Protein AF-V4PKV8-F1 (afdb_monomer)

pLDDT: mean 96.32, std 3.86, range [72.31, 98.81]

Foldseek 3Di:
DFLLVLLVVLVVLLVVVLVVLVVQLVVLQVVQCVVVVHDPVRDDPVSSVPGDQLNVQSVVLSVLSVPPVVLLNVLSVLCSVVVVGDPLLSVLSVLLSVLSVVLNCCSNPPNDPVVNVVSSVVSVVSSVVSVVVSVVVVD

Sequence (139 aa):
MTPATALLSSILAMGGLHFFMVVWLYVSRLTAMKKAGITYDNATWAAMRKLPNWALNPAANYNNLTEAPPLFYAVTLTIVLLGQADRLFVGLAWTYVLLRIAHSLWQALINIIAVRVVLFGASWLVLGVMIARSAWLLI

Structure (mmCIF, N/CA/C/O backbone):
data_AF-V4PKV8-F1
#
_entry.id   AF-V4PKV8-F1
#
loop_
_atom_site.group_PDB
_atom_site.id
_atom_site.type_symbol
_atom_site.label_atom_id
_atom_site.label_alt_id
_atom_site.label_comp_id
_atom_site.label_asym_id
_atom_site.label_entity_id
_atom_site.label_seq_id
_atom_site.pdbx_PDB_ins_code
_atom_site.Cartn_x
_atom_site.Cartn_y
_atom_site.Cartn_z
_atom_site.occupancy
_atom_site.B_iso_or_equiv
_atom_site.auth_seq_id
_atom_site.auth_comp_id
_atom_site.auth_asym_id
_atom_site.auth_atom_id
_atom_site.pdbx_PDB_model_num
ATOM 1 N N . MET A 1 1 ? 1.239 -4.856 23.178 1.00 78.75 1 MET A N 1
ATOM 2 C CA . MET A 1 1 ? 0.891 -3.575 22.521 1.00 78.75 1 MET A CA 1
ATOM 3 C C . MET A 1 1 ? -0.560 -3.241 22.807 1.00 78.75 1 MET A C 1
ATOM 5 O O . MET A 1 1 ? -1.382 -4.149 22.835 1.00 78.75 1 MET A O 1
ATOM 9 N N . THR A 1 2 ? -0.870 -1.966 23.034 1.00 95.69 2 THR A N 1
ATOM 10 C CA . THR A 1 2 ? -2.260 -1.484 23.110 1.00 95.69 2 THR A CA 1
ATOM 11 C C . THR A 1 2 ? -2.909 -1.508 21.720 1.00 95.69 2 THR A C 1
ATOM 13 O O . THR A 1 2 ? -2.187 -1.450 20.720 1.00 95.69 2 THR A O 1
ATOM 16 N N . PRO A 1 3 ? -4.249 -1.537 21.608 1.00 96.94 3 PRO A N 1
ATOM 17 C CA . PRO A 1 3 ? -4.911 -1.441 20.307 1.00 96.94 3 PRO A CA 1
ATOM 18 C C . PRO A 1 3 ? -4.496 -0.198 19.505 1.00 96.94 3 PRO A C 1
ATOM 20 O O . PRO A 1 3 ? -4.217 -0.298 18.315 1.00 96.94 3 PRO A O 1
ATOM 23 N N . ALA A 1 4 ? -4.354 0.954 20.170 1.00 97.12 4 ALA A N 1
ATOM 24 C CA . ALA A 1 4 ? -3.904 2.191 19.534 1.00 97.12 4 ALA A CA 1
ATOM 25 C C . ALA A 1 4 ? -2.493 2.062 18.938 1.00 97.12 4 ALA A C 1
ATOM 27 O O . ALA A 1 4 ? -2.280 2.384 17.772 1.00 97.12 4 ALA A O 1
ATOM 28 N N . THR A 1 5 ? -1.533 1.521 19.698 1.00 97.56 5 THR A N 1
ATOM 29 C CA . THR A 1 5 ? 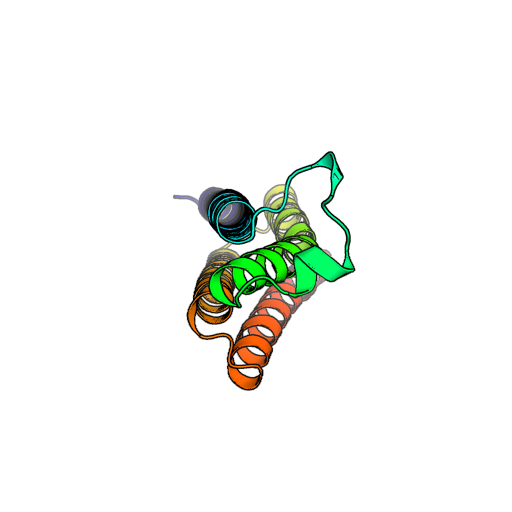-0.171 1.298 19.176 1.00 97.56 5 THR A CA 1
ATOM 30 C C . THR A 1 5 ? -0.161 0.297 18.020 1.00 97.56 5 THR A C 1
ATOM 32 O O . THR A 1 5 ? 0.574 0.499 17.060 1.00 97.56 5 THR A O 1
ATOM 35 N N . ALA A 1 6 ? -1.020 -0.728 18.042 1.00 97.88 6 ALA A N 1
ATOM 36 C CA . ALA A 1 6 ? -1.150 -1.683 16.939 1.00 97.88 6 ALA A CA 1
ATOM 37 C C . ALA A 1 6 ? -1.732 -1.067 15.657 1.00 97.88 6 ALA A C 1
ATOM 39 O O . ALA A 1 6 ? -1.291 -1.424 14.563 1.00 97.88 6 ALA A O 1
ATOM 40 N N . LEU A 1 7 ? -2.663 -0.117 15.778 1.00 98.06 7 LEU A N 1
ATOM 41 C CA . LEU A 1 7 ? -3.151 0.675 14.647 1.00 98.06 7 LEU A CA 1
ATOM 42 C C . LEU A 1 7 ? -2.052 1.575 14.076 1.00 98.06 7 LEU A C 1
ATOM 44 O O . LEU A 1 7 ? -1.824 1.566 12.867 1.00 98.06 7 LEU A O 1
ATOM 48 N N . LEU A 1 8 ? -1.306 2.283 14.925 1.00 98.06 8 LEU A N 1
ATOM 49 C CA . LEU A 1 8 ? -0.174 3.100 14.475 1.00 98.06 8 LEU A CA 1
ATOM 50 C C . LEU A 1 8 ? 0.908 2.251 13.784 1.00 98.06 8 LEU A C 1
ATOM 52 O O . LEU A 1 8 ? 1.461 2.661 12.767 1.00 98.06 8 LEU A O 1
ATOM 56 N N . SER A 1 9 ? 1.165 1.028 14.255 1.00 98.38 9 SER A N 1
ATOM 57 C CA . SER A 1 9 ? 2.071 0.103 13.563 1.00 98.38 9 SER A CA 1
ATOM 58 C C . SER A 1 9 ? 1.573 -0.298 12.173 1.00 98.38 9 SER A C 1
ATOM 60 O O . SER A 1 9 ? 2.389 -0.449 11.266 1.00 98.38 9 SER A O 1
ATOM 62 N N . SER A 1 10 ? 0.258 -0.420 11.964 1.00 98.25 10 SER A N 1
ATOM 63 C CA . SER A 1 10 ? -0.296 -0.705 10.632 1.00 98.25 10 SER A CA 1
ATOM 64 C C . SER A 1 10 ? -0.091 0.459 9.647 1.00 98.25 10 SER A C 1
ATOM 66 O O . SER A 1 10 ? 0.187 0.228 8.469 1.00 98.25 10 SER A O 1
ATOM 68 N N . ILE A 1 11 ? -0.123 1.709 10.133 1.00 97.81 11 ILE A N 1
ATOM 69 C CA . ILE A 1 11 ? 0.246 2.901 9.350 1.00 97.81 11 ILE A CA 1
ATOM 70 C C . ILE A 1 11 ? 1.707 2.806 8.914 1.00 97.81 11 ILE A C 1
ATOM 72 O O . ILE A 1 11 ? 2.004 2.967 7.732 1.00 97.81 11 ILE A O 1
ATOM 76 N N . LEU A 1 12 ? 2.618 2.500 9.842 1.00 98.12 12 LEU A N 1
ATOM 77 C CA . LEU A 1 12 ? 4.041 2.360 9.523 1.00 98.12 12 LEU A CA 1
ATOM 78 C C . LEU A 1 12 ? 4.291 1.229 8.520 1.00 98.12 12 LEU A C 1
ATOM 80 O O . LEU A 1 12 ? 5.076 1.405 7.592 1.00 98.12 12 LEU A O 1
ATOM 84 N N . ALA A 1 13 ? 3.589 0.101 8.651 1.00 98.19 13 ALA A N 1
ATOM 85 C CA . ALA A 1 13 ? 3.682 -1.007 7.704 1.00 98.19 13 ALA A CA 1
ATOM 86 C C . ALA A 1 13 ? 3.228 -0.597 6.291 1.00 98.19 13 ALA A C 1
ATOM 88 O O . ALA A 1 13 ? 3.926 -0.864 5.311 1.00 98.19 13 ALA A O 1
ATOM 89 N N . MET A 1 14 ? 2.101 0.113 6.174 1.00 97.50 14 MET A N 1
ATOM 90 C CA . MET A 1 14 ? 1.639 0.655 4.893 1.00 97.50 14 MET A CA 1
ATOM 91 C C . MET A 1 14 ? 2.601 1.701 4.319 1.00 97.50 14 MET A C 1
ATOM 93 O O . MET A 1 14 ? 2.852 1.693 3.110 1.00 97.50 14 MET A O 1
ATOM 97 N N . GLY A 1 15 ? 3.177 2.561 5.162 1.00 97.12 15 GLY A N 1
ATOM 98 C CA . GLY A 1 15 ? 4.205 3.523 4.758 1.00 97.12 15 GLY A CA 1
ATOM 99 C C . GLY A 1 15 ? 5.457 2.823 4.230 1.00 97.12 15 GLY A C 1
ATOM 100 O O . GLY A 1 15 ? 5.977 3.186 3.175 1.00 97.12 15 GLY A O 1
ATOM 101 N N . GLY A 1 16 ? 5.875 1.747 4.899 1.00 98.06 16 GLY A N 1
ATOM 102 C CA . GLY A 1 16 ? 6.952 0.870 4.452 1.00 98.06 16 GLY A CA 1
ATOM 103 C C . GLY A 1 16 ? 6.670 0.247 3.086 1.00 98.06 16 GLY A C 1
ATOM 104 O O . GLY A 1 16 ? 7.543 0.266 2.221 1.00 98.06 16 GLY A O 1
ATOM 105 N N . LEU A 1 17 ? 5.442 -0.223 2.839 1.00 97.75 17 LEU A N 1
ATOM 106 C CA . LEU A 1 17 ? 5.045 -0.728 1.521 1.00 97.75 17 LEU A CA 1
ATOM 107 C C . LEU A 1 17 ? 5.127 0.360 0.436 1.00 97.75 17 LEU A C 1
ATOM 109 O O . LEU A 1 17 ? 5.619 0.083 -0.656 1.00 97.75 17 LEU A O 1
ATOM 113 N N . HIS A 1 18 ? 4.694 1.596 0.716 1.00 96.56 18 HIS A N 1
ATOM 114 C CA . HIS A 1 18 ? 4.830 2.705 -0.243 1.00 96.56 18 HIS A CA 1
ATOM 115 C C . HIS A 1 18 ? 6.288 2.988 -0.573 1.00 96.56 18 HIS A C 1
ATOM 117 O O . HIS A 1 18 ? 6.639 3.121 -1.747 1.00 96.56 18 HIS A O 1
ATOM 123 N N . PHE A 1 19 ? 7.126 3.072 0.460 1.00 97.44 19 PHE A N 1
ATOM 124 C CA . PHE A 1 19 ? 8.548 3.320 0.296 1.00 97.44 19 PHE A CA 1
ATOM 125 C C . PHE A 1 19 ? 9.218 2.197 -0.505 1.00 97.44 19 PHE A C 1
ATOM 127 O O . PHE A 1 19 ? 9.945 2.440 -1.466 1.00 97.44 19 PHE A O 1
ATOM 134 N N . PHE A 1 20 ? 8.908 0.946 -0.177 1.00 98.25 20 PHE A N 1
ATOM 135 C CA . PHE A 1 20 ? 9.406 -0.203 -0.918 1.00 98.25 20 PHE A CA 1
ATOM 136 C C . PHE A 1 20 ? 8.993 -0.157 -2.398 1.00 98.25 20 PHE A C 1
ATOM 138 O O . PHE A 1 20 ? 9.833 -0.318 -3.285 1.00 98.25 20 PHE A O 1
ATOM 145 N N . MET A 1 21 ? 7.719 0.127 -2.686 1.00 97.94 21 MET A N 1
ATOM 146 C CA . MET A 1 21 ? 7.225 0.172 -4.063 1.00 97.94 21 MET A CA 1
ATOM 147 C C . MET A 1 21 ? 7.799 1.338 -4.872 1.00 97.94 21 MET A C 1
ATOM 149 O O . MET A 1 21 ? 8.051 1.155 -6.063 1.00 97.94 21 MET A O 1
ATOM 153 N N . VAL A 1 22 ? 8.059 2.505 -4.265 1.00 97.56 22 VAL A N 1
ATOM 154 C CA . VAL A 1 22 ? 8.710 3.616 -4.983 1.00 97.56 22 VAL A CA 1
ATOM 155 C C . VAL A 1 22 ? 10.165 3.291 -5.321 1.00 97.56 22 VAL A C 1
ATOM 157 O O . VAL A 1 22 ? 10.622 3.583 -6.426 1.00 97.56 22 VAL A O 1
ATOM 160 N N . VAL A 1 23 ? 10.882 2.613 -4.420 1.00 98.50 23 VAL A N 1
ATOM 161 C CA . VAL A 1 23 ? 12.245 2.140 -4.693 1.00 98.50 23 VAL A CA 1
ATOM 162 C C . VAL A 1 23 ? 12.232 1.124 -5.835 1.00 98.50 23 VAL A C 1
ATOM 164 O O . VAL A 1 23 ? 12.981 1.281 -6.800 1.00 98.50 23 VAL A O 1
ATOM 167 N N . TRP A 1 24 ? 11.343 0.126 -5.789 1.00 98.44 24 TRP A N 1
ATOM 168 C CA . TRP A 1 24 ? 11.218 -0.867 -6.861 1.00 98.44 24 TRP A CA 1
ATOM 169 C C . TRP A 1 24 ? 10.865 -0.210 -8.204 1.00 98.44 24 TRP A C 1
ATOM 171 O O . TRP A 1 24 ? 11.493 -0.499 -9.227 1.00 98.44 24 TRP A O 1
ATOM 181 N N . LEU A 1 25 ? 9.921 0.732 -8.210 1.00 97.62 25 LEU A N 1
ATOM 182 C CA . LEU A 1 25 ? 9.594 1.558 -9.371 1.00 97.62 25 LEU A CA 1
ATOM 183 C C . LEU A 1 25 ? 10.844 2.201 -9.982 1.00 97.62 25 LEU A C 1
ATOM 185 O O . LEU A 1 25 ? 11.105 2.008 -11.170 1.00 97.62 25 LEU A O 1
ATOM 189 N N . TYR A 1 26 ? 11.621 2.951 -9.200 1.00 97.44 26 TYR A N 1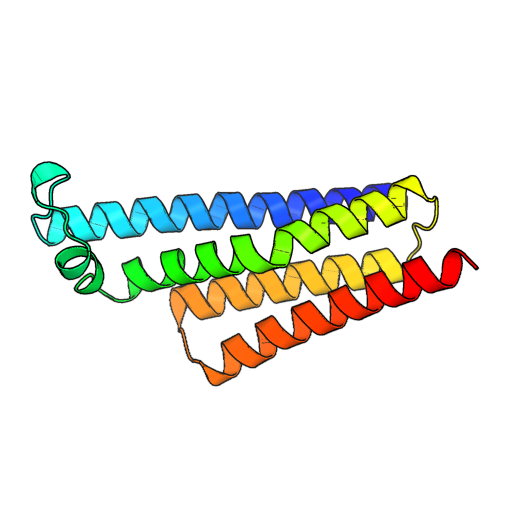
ATOM 190 C CA . TYR A 1 26 ? 12.763 3.683 -9.745 1.00 97.44 26 TYR A CA 1
ATOM 191 C C . TYR A 1 26 ? 13.884 2.753 -10.202 1.00 97.44 26 TYR A C 1
ATOM 193 O O . TYR A 1 26 ? 14.395 2.926 -11.308 1.00 97.44 26 TYR A O 1
ATOM 201 N N . VAL A 1 27 ? 14.217 1.724 -9.419 1.00 98.38 27 VAL A N 1
ATOM 202 C CA . VAL A 1 27 ? 15.243 0.738 -9.796 1.00 98.38 27 VAL A CA 1
ATOM 203 C C . VAL A 1 27 ? 14.878 0.055 -11.112 1.00 98.38 27 VAL A C 1
ATOM 205 O O . VAL A 1 27 ? 15.704 -0.029 -12.026 1.00 98.38 27 VAL A O 1
ATOM 208 N N . SER A 1 28 ? 13.634 -0.412 -11.239 1.00 98.00 28 SER A N 1
ATOM 209 C CA . SER A 1 28 ? 13.197 -1.138 -12.431 1.00 98.00 28 SER A CA 1
ATOM 210 C C . SER A 1 28 ? 13.128 -0.232 -13.663 1.00 98.00 28 SER A C 1
ATOM 212 O O . SER A 1 28 ? 13.665 -0.572 -14.720 1.00 98.00 28 SER A O 1
ATOM 214 N N . ARG A 1 29 ? 12.554 0.966 -13.514 1.00 96.69 29 ARG A N 1
ATOM 215 C CA . ARG A 1 29 ? 12.429 1.955 -14.587 1.00 96.69 29 ARG A CA 1
ATOM 216 C C . ARG A 1 29 ? 13.781 2.428 -15.103 1.00 96.69 29 ARG A C 1
ATOM 218 O O . ARG A 1 29 ? 14.004 2.374 -16.308 1.00 96.69 29 ARG A O 1
ATOM 225 N N . LEU A 1 30 ? 14.682 2.858 -14.220 1.00 96.94 30 LEU A N 1
ATOM 226 C CA . LEU A 1 30 ? 15.995 3.373 -14.622 1.00 96.94 30 LEU A CA 1
ATOM 227 C C . LEU A 1 30 ? 16.834 2.285 -15.301 1.00 96.94 30 LEU A C 1
ATOM 229 O O . LEU A 1 30 ? 17.490 2.540 -16.310 1.00 96.94 30 LEU A O 1
ATOM 233 N N . THR A 1 31 ? 16.743 1.045 -14.814 1.00 97.75 31 THR A N 1
ATOM 234 C CA . THR A 1 31 ? 17.396 -0.104 -15.454 1.00 97.75 31 THR A CA 1
ATOM 235 C C . THR A 1 31 ? 16.849 -0.350 -16.862 1.00 97.75 31 THR A C 1
ATOM 237 O O . THR A 1 31 ? 17.618 -0.600 -17.791 1.00 97.75 31 THR A O 1
ATOM 240 N N . ALA A 1 32 ? 15.530 -0.273 -17.044 1.00 97.56 32 ALA A N 1
ATOM 241 C CA . ALA A 1 32 ? 14.894 -0.472 -18.341 1.00 97.56 32 ALA A CA 1
ATOM 242 C C . ALA A 1 32 ? 15.206 0.665 -19.326 1.00 97.56 32 ALA A C 1
ATOM 244 O O . ALA A 1 32 ? 15.523 0.391 -20.481 1.00 97.56 32 ALA A O 1
ATOM 245 N N . MET A 1 33 ? 15.196 1.919 -18.860 1.00 97.38 33 MET A N 1
ATOM 246 C CA . MET A 1 33 ? 15.601 3.087 -19.649 1.00 97.38 33 MET A CA 1
ATOM 247 C C . MET A 1 33 ? 17.037 2.943 -20.154 1.00 97.38 33 MET A C 1
ATOM 249 O O . MET A 1 33 ? 17.273 3.062 -21.354 1.00 97.38 33 MET A O 1
ATOM 253 N N . LYS A 1 34 ? 17.975 2.585 -19.264 1.00 96.94 34 LYS A N 1
ATOM 254 C CA . LYS A 1 34 ? 19.380 2.354 -19.626 1.00 96.94 34 LYS A CA 1
ATOM 255 C C . LYS A 1 34 ? 19.520 1.285 -20.712 1.00 96.94 34 LYS A C 1
ATOM 257 O O . LYS A 1 34 ? 20.246 1.492 -21.677 1.00 96.94 34 LYS A O 1
ATOM 262 N N . LYS A 1 35 ? 18.811 0.157 -20.580 1.00 96.69 35 LYS A N 1
ATOM 263 C CA . LYS A 1 35 ? 18.822 -0.929 -21.580 1.00 96.69 35 LYS A CA 1
ATOM 264 C C . LYS A 1 35 ? 18.217 -0.514 -22.926 1.00 96.69 35 LYS A C 1
ATOM 266 O O . LYS A 1 35 ? 18.608 -1.063 -23.947 1.00 96.69 35 LYS A O 1
ATOM 271 N N . ALA A 1 36 ? 17.281 0.432 -22.924 1.00 95.75 36 ALA A N 1
ATOM 272 C CA . ALA A 1 36 ? 16.621 0.945 -24.121 1.00 95.75 36 ALA A CA 1
ATOM 273 C C . ALA A 1 36 ? 17.311 2.184 -24.730 1.00 95.75 36 ALA A C 1
ATOM 275 O O . ALA A 1 36 ? 16.800 2.732 -25.703 1.00 95.75 36 ALA A O 1
ATOM 276 N N . GLY A 1 37 ? 18.432 2.654 -24.163 1.00 95.06 37 GLY A N 1
ATOM 277 C CA . GLY A 1 37 ? 19.110 3.877 -24.619 1.00 95.06 37 GLY A CA 1
ATOM 278 C C . GLY A 1 37 ? 18.305 5.163 -24.387 1.00 95.06 37 GLY A C 1
ATOM 279 O O . GLY A 1 37 ? 18.538 6.170 -25.055 1.00 95.06 37 GLY A O 1
ATOM 280 N N . ILE A 1 38 ? 17.341 5.135 -23.461 1.00 96.06 38 ILE A N 1
ATOM 281 C CA . ILE A 1 38 ? 16.509 6.291 -23.122 1.00 96.06 38 ILE A CA 1
ATOM 282 C C . ILE A 1 38 ? 17.234 7.119 -22.056 1.00 96.06 38 ILE A C 1
ATOM 284 O O . ILE A 1 38 ? 17.525 6.625 -20.964 1.00 96.06 38 ILE A O 1
ATOM 288 N N . THR A 1 39 ? 17.507 8.382 -22.372 1.00 93.75 39 THR A N 1
ATOM 289 C CA . THR A 1 39 ? 18.072 9.399 -21.478 1.00 93.75 39 THR A CA 1
ATOM 290 C C . THR A 1 39 ? 16.982 10.368 -21.030 1.00 93.75 39 THR A C 1
ATOM 292 O O . THR A 1 39 ? 15.866 10.344 -21.543 1.00 93.75 39 THR A O 1
ATOM 295 N N . TYR A 1 40 ? 17.285 11.244 -20.072 1.00 88.94 40 TYR A N 1
ATOM 296 C CA . TYR A 1 40 ? 16.331 12.272 -19.650 1.00 88.94 40 TYR A CA 1
ATOM 297 C C . TYR A 1 40 ? 15.971 13.245 -20.783 1.00 88.94 40 TYR A C 1
ATOM 299 O O . TYR A 1 40 ? 14.821 13.665 -20.863 1.00 88.94 40 TYR A O 1
ATOM 307 N N . ASP A 1 41 ? 16.904 13.520 -21.696 1.00 92.31 41 ASP A N 1
ATOM 308 C CA . ASP A 1 41 ? 16.697 14.460 -22.806 1.00 92.31 41 ASP A CA 1
ATOM 309 C C . ASP A 1 41 ? 15.770 13.905 -23.897 1.00 92.31 41 ASP A C 1
ATOM 311 O O . ASP A 1 41 ? 15.073 14.662 -24.569 1.00 92.31 41 ASP A O 1
ATOM 315 N N . ASN A 1 42 ? 15.745 12.579 -24.081 1.00 92.31 42 ASN A N 1
ATOM 316 C CA . ASN A 1 42 ? 14.929 11.918 -25.106 1.00 92.31 42 ASN A CA 1
ATOM 317 C C . ASN A 1 42 ? 13.746 11.112 -24.528 1.00 92.31 42 ASN A C 1
ATOM 319 O O . ASN A 1 42 ? 12.994 10.477 -25.278 1.00 92.31 42 ASN A O 1
ATOM 323 N N . ALA A 1 43 ? 13.556 11.142 -23.204 1.00 93.12 43 ALA A N 1
ATOM 324 C CA . ALA A 1 43 ? 12.469 10.462 -22.518 1.00 93.12 43 ALA A CA 1
ATOM 325 C C . ALA A 1 43 ? 11.123 11.121 -22.840 1.00 93.12 43 ALA A C 1
ATOM 327 O O . ALA A 1 43 ? 10.691 12.080 -22.207 1.00 93.12 43 ALA A O 1
ATOM 328 N N . THR A 1 44 ? 10.409 10.547 -23.804 1.00 95.12 44 THR A N 1
ATOM 329 C CA . THR A 1 44 ? 9.020 10.913 -24.097 1.00 95.12 44 THR A CA 1
ATOM 330 C C . THR A 1 44 ? 8.042 9.953 -23.430 1.00 95.12 44 THR A C 1
ATOM 332 O O . THR A 1 44 ? 8.345 8.789 -23.161 1.00 95.12 44 THR A O 1
ATOM 335 N N . TRP A 1 45 ? 6.805 10.406 -23.231 1.00 90.94 45 TRP A N 1
ATOM 336 C CA . TRP A 1 45 ? 5.712 9.567 -22.727 1.00 90.94 45 TRP A CA 1
ATOM 337 C C . TRP A 1 45 ? 5.506 8.293 -23.566 1.00 90.94 45 TRP A C 1
ATOM 339 O O . TRP A 1 45 ? 5.240 7.220 -23.018 1.00 90.94 45 TRP A O 1
ATOM 349 N N . ALA A 1 46 ? 5.661 8.404 -24.891 1.00 93.88 46 ALA A N 1
ATOM 350 C CA . ALA A 1 46 ? 5.540 7.285 -25.821 1.00 93.88 46 ALA A CA 1
ATOM 351 C C . ALA A 1 46 ? 6.712 6.302 -25.689 1.00 93.88 46 ALA A C 1
ATOM 353 O O . ALA A 1 46 ? 6.486 5.093 -25.662 1.00 93.88 46 ALA A O 1
ATOM 354 N N . ALA A 1 47 ? 7.946 6.799 -25.554 1.00 93.25 47 ALA A N 1
ATOM 355 C CA . ALA A 1 47 ? 9.121 5.956 -25.328 1.00 93.25 47 ALA A CA 1
ATOM 356 C C . ALA A 1 47 ? 9.013 5.185 -24.002 1.00 93.25 47 ALA A C 1
ATOM 358 O O . ALA A 1 47 ? 9.224 3.974 -23.967 1.00 93.25 47 ALA A O 1
ATOM 359 N N . MET A 1 48 ? 8.578 5.853 -22.931 1.00 94.75 48 MET A N 1
ATOM 360 C CA . MET A 1 48 ? 8.440 5.243 -21.606 1.00 94.75 48 MET A CA 1
ATOM 361 C C . MET A 1 48 ? 7.387 4.129 -21.551 1.00 94.75 48 MET A C 1
ATOM 363 O O . MET A 1 48 ? 7.539 3.190 -20.776 1.00 94.75 48 MET A O 1
ATOM 367 N N . ARG A 1 49 ? 6.340 4.180 -22.386 1.00 94.25 49 ARG A N 1
ATOM 368 C CA . ARG A 1 49 ? 5.329 3.107 -22.483 1.00 94.25 49 ARG A CA 1
ATOM 369 C C . ARG A 1 49 ? 5.782 1.870 -23.241 1.00 94.25 49 ARG A C 1
ATOM 371 O O . ARG A 1 49 ? 5.117 0.846 -23.146 1.00 94.25 49 ARG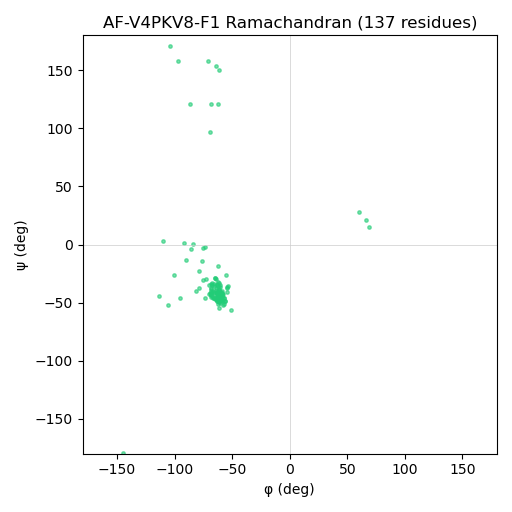 A O 1
ATOM 378 N N . LYS A 1 50 ? 6.890 1.955 -23.975 1.00 95.38 50 LYS A N 1
ATOM 379 C CA . LYS A 1 50 ? 7.486 0.805 -24.666 1.00 95.38 50 LYS A CA 1
ATOM 380 C C . LYS A 1 50 ? 8.424 -0.001 -23.764 1.00 95.38 50 LYS A C 1
ATOM 382 O O . LYS A 1 50 ? 8.952 -1.019 -24.202 1.00 95.38 50 LYS A O 1
ATOM 387 N N . LEU A 1 51 ? 8.651 0.445 -22.525 1.00 96.50 51 LEU A N 1
ATOM 388 C CA . LEU A 1 51 ? 9.445 -0.306 -21.561 1.00 96.50 51 LEU A CA 1
ATOM 389 C C . LEU A 1 51 ? 8.792 -1.666 -21.259 1.00 96.50 51 LEU A C 1
ATOM 391 O O . LEU A 1 51 ? 7.569 -1.794 -21.302 1.00 96.50 51 LEU A O 1
ATOM 395 N N . PRO A 1 52 ? 9.588 -2.692 -20.935 1.00 97.19 52 PRO A N 1
ATOM 396 C CA . PRO A 1 52 ? 9.063 -4.013 -20.625 1.00 97.19 52 PRO A CA 1
ATOM 397 C C . PRO A 1 52 ? 8.182 -4.006 -19.367 1.00 97.19 52 PRO A C 1
ATOM 399 O O . PRO A 1 52 ? 8.384 -3.216 -18.440 1.00 97.19 52 PRO A O 1
ATOM 402 N N . ASN A 1 53 ? 7.247 -4.957 -19.296 1.00 97.31 53 ASN A N 1
ATOM 403 C CA . ASN A 1 53 ? 6.252 -5.044 -18.221 1.00 97.31 53 ASN A CA 1
ATOM 404 C C . ASN A 1 53 ? 6.861 -5.066 -16.811 1.00 97.31 53 ASN A C 1
ATOM 406 O O . ASN A 1 53 ? 6.315 -4.436 -15.914 1.00 97.31 53 ASN A O 1
ATOM 410 N N . TRP A 1 54 ? 8.015 -5.708 -16.605 1.00 96.62 54 TRP A N 1
ATOM 411 C CA . TRP A 1 54 ? 8.676 -5.744 -15.291 1.00 96.62 54 TRP A CA 1
ATOM 412 C C . TRP A 1 54 ? 9.103 -4.354 -14.773 1.00 96.62 54 TRP A C 1
ATOM 414 O O . TRP A 1 54 ? 9.318 -4.198 -13.574 1.00 96.62 54 TRP A O 1
ATOM 424 N N . ALA A 1 55 ? 9.197 -3.343 -15.647 1.00 97.38 55 ALA A N 1
ATOM 425 C CA . ALA A 1 55 ? 9.447 -1.945 -15.286 1.00 97.38 55 ALA A CA 1
ATOM 426 C C . ALA A 1 55 ? 8.174 -1.077 -15.279 1.00 97.38 55 ALA A C 1
ATOM 428 O O . ALA A 1 55 ? 8.101 -0.084 -14.554 1.00 97.38 55 ALA A O 1
ATOM 429 N N . LEU A 1 56 ? 7.153 -1.441 -16.064 1.00 97.38 56 LEU A N 1
ATOM 430 C CA . LEU A 1 56 ? 5.860 -0.744 -16.079 1.00 97.38 56 LEU A CA 1
ATOM 431 C C . LEU A 1 56 ? 4.969 -1.128 -14.891 1.00 97.38 56 LEU A C 1
ATOM 433 O O . LEU A 1 56 ? 4.275 -0.280 -14.331 1.00 97.38 56 LEU A O 1
ATOM 437 N N . ASN A 1 57 ? 4.991 -2.397 -14.489 1.00 97.94 57 ASN A N 1
ATOM 438 C CA . ASN A 1 57 ? 4.088 -2.943 -13.483 1.00 97.94 57 ASN A CA 1
ATOM 439 C C . ASN A 1 57 ? 4.293 -2.324 -12.084 1.00 97.94 57 ASN A C 1
ATOM 441 O O . ASN A 1 57 ? 3.295 -1.897 -11.494 1.00 97.94 57 ASN A O 1
ATOM 445 N N . PRO A 1 58 ? 5.530 -2.184 -11.549 1.00 98.00 58 PRO A N 1
ATOM 446 C CA . PRO A 1 58 ? 5.743 -1.505 -10.268 1.00 98.00 58 PRO A CA 1
ATOM 447 C C . PRO A 1 58 ? 5.285 -0.041 -10.289 1.00 98.00 58 PRO A C 1
ATOM 449 O O . PRO A 1 58 ? 4.737 0.443 -9.302 1.00 98.00 58 PRO A O 1
ATOM 452 N N . ALA A 1 59 ? 5.431 0.650 -11.428 1.00 96.06 59 ALA A N 1
ATOM 453 C CA . ALA A 1 59 ? 4.942 2.020 -11.599 1.00 96.06 59 ALA A CA 1
ATOM 454 C C . ALA A 1 59 ? 3.419 2.111 -11.483 1.00 96.06 59 ALA A C 1
ATOM 456 O O . ALA A 1 59 ? 2.892 2.950 -10.757 1.00 96.06 59 ALA A O 1
ATOM 457 N N . ALA A 1 60 ? 2.714 1.228 -12.193 1.00 95.62 60 ALA A N 1
ATOM 458 C CA . ALA A 1 60 ? 1.260 1.167 -12.149 1.00 95.62 60 ALA A CA 1
ATOM 459 C C . ALA A 1 60 ? 0.751 0.818 -10.741 1.00 95.62 60 ALA A C 1
ATOM 461 O O . ALA A 1 60 ? -0.273 1.347 -10.304 1.00 95.62 60 ALA A O 1
ATOM 462 N N . ASN A 1 61 ? 1.473 -0.042 -10.014 1.00 97.19 61 ASN A N 1
ATOM 463 C CA . ASN A 1 61 ? 1.139 -0.347 -8.630 1.00 97.19 61 ASN A CA 1
ATOM 464 C C . ASN A 1 61 ? 1.377 0.838 -7.684 1.00 97.19 61 ASN A C 1
ATOM 466 O O . ASN A 1 61 ? 0.526 1.104 -6.839 1.00 97.19 61 ASN A O 1
ATOM 470 N N . TYR A 1 62 ? 2.483 1.570 -7.844 1.00 96.50 62 TYR A N 1
ATOM 471 C CA . TYR A 1 62 ? 2.745 2.762 -7.040 1.00 96.50 62 TYR A CA 1
ATOM 472 C C . TYR A 1 62 ? 1.627 3.804 -7.196 1.00 96.50 62 TYR A C 1
ATOM 474 O O . TYR A 1 62 ? 1.121 4.296 -6.194 1.00 96.50 62 TYR A O 1
ATOM 482 N N . ASN A 1 63 ? 1.137 4.035 -8.420 1.00 94.44 63 ASN A N 1
ATOM 483 C CA . ASN A 1 63 ? -0.018 4.913 -8.649 1.00 94.44 63 ASN A CA 1
ATOM 484 C C . ASN A 1 63 ? -1.284 4.425 -7.909 1.00 94.44 63 ASN A C 1
ATOM 486 O O . ASN A 1 63 ? -1.978 5.205 -7.263 1.00 94.44 63 ASN A O 1
ATOM 490 N N . ASN A 1 64 ? -1.548 3.112 -7.915 1.00 93.75 64 ASN A N 1
ATOM 491 C CA . ASN A 1 64 ? -2.663 2.526 -7.154 1.00 93.75 64 ASN A CA 1
ATOM 492 C C . ASN A 1 64 ? -2.501 2.691 -5.633 1.00 93.75 64 ASN A C 1
ATOM 494 O O . ASN A 1 64 ? -3.489 2.697 -4.893 1.00 93.75 64 ASN A O 1
ATOM 498 N N . LEU A 1 65 ? -1.262 2.743 -5.135 1.00 93.31 65 LEU A N 1
ATOM 499 C CA . LEU A 1 65 ? -0.969 3.044 -3.735 1.00 93.31 65 LEU A CA 1
ATOM 500 C C . LEU A 1 65 ? -1.144 4.541 -3.426 1.00 93.31 65 LEU A C 1
ATOM 502 O O . LEU A 1 65 ? -1.561 4.883 -2.330 1.00 93.31 65 LEU A O 1
ATOM 506 N N . THR A 1 66 ? -0.921 5.442 -4.377 1.00 89.94 66 THR A N 1
ATOM 507 C CA . THR A 1 66 ? -1.152 6.875 -4.140 1.00 89.94 66 THR A CA 1
ATOM 508 C C . THR A 1 66 ? -2.622 7.287 -4.224 1.00 89.94 66 THR A C 1
ATOM 510 O O . THR A 1 66 ? -2.989 8.291 -3.631 1.00 89.94 66 THR A O 1
ATOM 513 N N . GLU A 1 67 ? -3.477 6.531 -4.915 1.00 81.50 67 GLU A N 1
ATOM 514 C CA . GLU A 1 67 ? -4.904 6.874 -5.058 1.00 81.50 67 GLU A CA 1
ATOM 515 C C . GLU A 1 67 ? -5.763 6.469 -3.846 1.00 81.50 67 GLU A C 1
ATOM 517 O O . GLU A 1 67 ? -6.651 7.213 -3.443 1.00 81.50 67 GLU A O 1
ATOM 522 N N . ALA A 1 68 ? -5.518 5.294 -3.255 1.00 72.31 68 ALA A N 1
ATOM 523 C CA . ALA A 1 68 ? -6.394 4.711 -2.228 1.00 72.31 68 ALA A CA 1
ATOM 524 C C . ALA A 1 68 ? -5.818 4.787 -0.789 1.00 72.31 68 ALA A C 1
ATOM 526 O O . ALA A 1 68 ? -6.485 5.299 0.113 1.00 72.31 68 ALA A O 1
ATOM 527 N N . PRO A 1 69 ? -4.581 4.325 -0.523 1.00 76.44 69 PRO A N 1
ATOM 528 C CA . PRO A 1 69 ? -3.980 4.358 0.810 1.00 76.44 69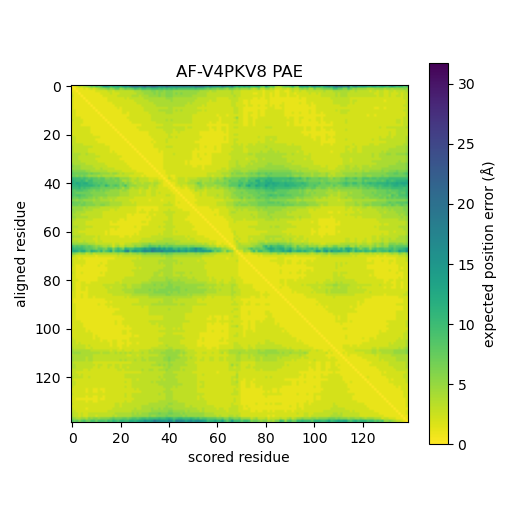 PRO A CA 1
ATOM 529 C C . PRO A 1 69 ? -3.877 5.676 1.580 1.00 76.44 69 PRO A C 1
ATOM 531 O O . PRO A 1 69 ? -3.870 5.574 2.808 1.00 76.44 69 PRO A O 1
ATOM 534 N N . PRO A 1 70 ? -3.819 6.882 0.976 1.00 91.56 70 PRO A N 1
ATOM 535 C CA . PRO A 1 70 ? -3.868 8.113 1.763 1.00 91.56 70 PRO A CA 1
ATOM 536 C C . PRO A 1 70 ? -5.080 8.170 2.699 1.00 91.56 70 PRO A C 1
ATOM 538 O O . PRO A 1 70 ? -4.963 8.600 3.847 1.00 91.56 70 PRO A O 1
ATOM 541 N N . LEU A 1 71 ? -6.218 7.630 2.250 1.00 94.69 71 LEU A N 1
ATOM 542 C CA . LEU A 1 71 ? -7.428 7.550 3.058 1.00 94.69 71 LEU A CA 1
ATOM 543 C C . LEU A 1 71 ? -7.282 6.578 4.238 1.00 94.69 71 LEU A C 1
ATOM 545 O O . LEU A 1 71 ? -7.753 6.877 5.331 1.00 94.69 71 LEU A O 1
ATOM 549 N N . PHE A 1 72 ? -6.587 5.449 4.063 1.00 97.44 72 PHE A N 1
ATOM 550 C CA . PHE A 1 72 ? -6.325 4.506 5.158 1.00 97.44 72 PHE A CA 1
ATOM 551 C C . PHE A 1 72 ? -5.538 5.155 6.302 1.00 97.44 72 PHE A C 1
ATOM 553 O O . PHE A 1 72 ? -5.874 4.945 7.470 1.00 97.44 72 PHE A O 1
ATOM 560 N N . TYR A 1 73 ? -4.522 5.962 5.982 1.00 97.19 73 TYR A N 1
ATOM 561 C CA . TYR A 1 73 ? -3.758 6.687 6.998 1.00 97.19 73 TYR A CA 1
ATOM 562 C C . TYR A 1 73 ? -4.641 7.664 7.769 1.00 97.19 73 TYR A C 1
ATOM 564 O O . TYR A 1 73 ? -4.630 7.644 8.998 1.00 97.19 73 TYR A O 1
ATOM 572 N N . ALA A 1 74 ? -5.436 8.467 7.054 1.00 97.19 74 ALA A N 1
ATOM 573 C CA . ALA A 1 74 ? -6.346 9.429 7.665 1.00 97.19 74 ALA A CA 1
ATOM 574 C C . ALA A 1 74 ? -7.342 8.737 8.607 1.00 97.19 74 ALA A C 1
ATOM 576 O O . ALA A 1 74 ? -7.410 9.077 9.783 1.00 97.19 74 ALA A O 1
ATOM 577 N N . VAL A 1 75 ? -8.035 7.701 8.127 1.00 97.62 75 VAL A N 1
ATOM 578 C CA . VAL A 1 75 ? -9.038 6.956 8.905 1.00 97.62 75 VAL A CA 1
ATOM 579 C C . VAL A 1 75 ? -8.422 6.299 10.137 1.00 97.62 75 VAL A C 1
ATOM 581 O O . VAL A 1 75 ? -8.982 6.377 11.228 1.00 97.62 75 VAL A O 1
ATOM 584 N N . THR A 1 76 ? -7.252 5.676 9.993 1.00 98.12 76 THR A N 1
ATOM 585 C CA . THR A 1 76 ? -6.588 5.001 11.116 1.00 98.12 76 THR A CA 1
ATOM 586 C C . THR A 1 76 ? -6.140 6.000 12.184 1.00 98.12 76 THR A C 1
ATOM 588 O O . THR A 1 76 ? -6.317 5.735 13.373 1.00 98.12 76 THR A O 1
ATOM 591 N N . LEU A 1 77 ? -5.615 7.166 11.786 1.00 98.38 77 LEU A N 1
ATOM 592 C CA . LEU A 1 77 ? -5.290 8.249 12.719 1.00 98.38 77 LEU A CA 1
ATOM 593 C C . LEU A 1 77 ? -6.545 8.794 13.404 1.00 98.38 77 LEU A C 1
ATOM 595 O O . LEU A 1 77 ? -6.535 8.959 14.621 1.00 98.38 77 LEU A O 1
ATOM 599 N N . THR A 1 78 ? -7.634 9.009 12.661 1.00 98.31 78 THR A N 1
ATOM 600 C CA . THR A 1 78 ? -8.923 9.439 13.218 1.00 98.31 78 THR A CA 1
ATOM 601 C C . THR A 1 78 ? -9.421 8.471 14.291 1.00 98.31 78 THR A C 1
ATOM 603 O O . THR A 1 78 ? -9.731 8.908 15.394 1.00 98.31 78 THR A O 1
ATOM 606 N N . ILE A 1 79 ? -9.420 7.159 14.028 1.00 98.50 79 ILE A N 1
ATOM 607 C CA . ILE A 1 79 ? -9.840 6.136 15.005 1.00 98.50 79 ILE A CA 1
ATOM 608 C C . ILE A 1 79 ? -9.009 6.214 16.294 1.00 98.50 79 ILE A C 1
ATOM 610 O O . ILE A 1 79 ? -9.553 6.109 17.395 1.00 98.50 79 ILE A O 1
ATOM 614 N N . VAL A 1 80 ? -7.691 6.399 16.171 1.00 98.25 80 VAL A N 1
ATOM 615 C CA . VAL A 1 80 ? -6.798 6.525 17.332 1.00 98.25 80 VAL A CA 1
ATOM 616 C C . VAL A 1 80 ? -7.079 7.814 18.110 1.00 98.25 80 VAL A C 1
ATOM 618 O O . VAL A 1 80 ? -7.187 7.759 19.332 1.00 98.25 80 VAL A O 1
ATOM 621 N N . LEU A 1 81 ? -7.236 8.950 17.423 1.00 98.38 81 LEU A N 1
ATOM 622 C CA . LEU A 1 81 ? -7.496 10.258 18.041 1.00 98.38 81 LEU A CA 1
ATOM 623 C C . LEU A 1 81 ? -8.858 10.331 18.739 1.00 98.38 81 LEU A C 1
ATOM 625 O O . LEU A 1 81 ? -8.975 10.974 19.776 1.00 98.38 81 LEU A O 1
ATOM 629 N N . LEU A 1 82 ? -9.867 9.638 18.210 1.00 98.00 82 LEU A N 1
ATOM 630 C CA . LEU A 1 82 ? -11.190 9.522 18.829 1.00 98.00 82 LEU A CA 1
ATOM 631 C C . LEU A 1 82 ? -11.213 8.568 20.035 1.00 98.00 82 LEU A C 1
ATOM 633 O O . LEU A 1 82 ? -12.261 8.382 20.645 1.00 98.00 82 LEU A O 1
ATOM 637 N N . GLY A 1 83 ? -10.095 7.909 20.364 1.00 97.75 83 GLY A N 1
ATOM 638 C CA . GLY A 1 83 ? -10.045 6.919 21.442 1.00 97.75 83 GLY A CA 1
ATOM 639 C C . GLY A 1 83 ? -10.825 5.634 21.139 1.00 97.75 83 GLY A C 1
ATOM 640 O O . GLY A 1 83 ? -11.065 4.836 22.039 1.00 97.75 83 GLY A O 1
ATOM 641 N N . GLN A 1 84 ? -11.195 5.399 19.877 1.00 98.19 84 GLN A N 1
ATOM 642 C CA . GLN A 1 84 ? -12.019 4.262 19.449 1.00 98.19 84 GLN A CA 1
ATOM 643 C C . GLN A 1 84 ? -11.203 2.977 19.214 1.00 98.19 84 GLN A C 1
ATOM 645 O O . GLN A 1 84 ? -11.749 1.958 18.794 1.00 98.19 84 GLN A O 1
ATOM 650 N N . ALA A 1 85 ? -9.886 3.010 19.428 1.00 97.94 85 ALA A N 1
ATOM 651 C CA . ALA A 1 85 ? -8.996 1.903 19.103 1.00 97.94 85 ALA A CA 1
ATOM 652 C C . ALA A 1 85 ? -9.325 0.626 19.899 1.00 97.94 85 ALA A C 1
ATOM 654 O O . ALA A 1 85 ? -9.201 0.582 21.122 1.00 97.94 85 ALA A O 1
ATOM 655 N N . ASP A 1 86 ? -9.634 -0.458 19.187 1.00 97.81 86 ASP A N 1
ATOM 656 C CA . ASP A 1 86 ? -9.936 -1.763 19.772 1.00 97.81 86 ASP A CA 1
ATOM 657 C C . ASP A 1 86 ? -9.438 -2.928 18.903 1.00 97.81 86 ASP A C 1
ATOM 659 O O . ASP A 1 86 ? -8.823 -2.746 17.849 1.00 97.81 86 ASP A O 1
ATOM 663 N N . ARG A 1 87 ? -9.685 -4.161 19.362 1.00 97.88 87 ARG A N 1
ATOM 664 C CA . ARG A 1 87 ? -9.221 -5.379 18.682 1.00 97.88 87 ARG A CA 1
ATOM 665 C C . ARG A 1 87 ? -9.796 -5.534 17.272 1.00 97.88 87 ARG A C 1
ATOM 667 O O . ARG A 1 87 ? -9.105 -6.069 16.408 1.00 97.88 87 ARG A O 1
ATOM 674 N N . LEU A 1 88 ? -11.026 -5.078 17.035 1.00 98.25 88 LEU A N 1
ATOM 675 C CA . LEU A 1 88 ? -11.667 -5.216 15.731 1.00 98.25 88 LEU A CA 1
ATOM 676 C C . LEU A 1 88 ? -11.053 -4.245 14.721 1.00 98.25 88 LEU A C 1
ATOM 678 O O . LEU A 1 88 ? -10.687 -4.673 13.628 1.00 98.25 88 LEU A O 1
ATOM 682 N N . PHE A 1 89 ? -10.852 -2.975 15.091 1.00 98.56 89 PHE A N 1
ATOM 683 C CA . PHE A 1 89 ? -10.141 -2.031 14.224 1.00 98.56 89 PHE A CA 1
ATOM 684 C C . PHE A 1 89 ? -8.725 -2.503 13.911 1.00 98.56 89 PHE A C 1
ATOM 686 O O . PHE A 1 89 ? -8.296 -2.396 12.766 1.00 98.56 89 PHE A O 1
ATOM 693 N N . VAL A 1 90 ? -8.015 -3.068 14.893 1.00 98.69 90 VAL A N 1
ATOM 694 C CA . VAL A 1 90 ? -6.680 -3.641 14.667 1.00 98.69 90 VAL A CA 1
ATOM 695 C C . VAL A 1 90 ? -6.738 -4.772 13.638 1.00 98.69 90 VAL A C 1
ATOM 697 O O . VAL A 1 90 ? -5.951 -4.769 12.693 1.00 98.69 90 VAL A O 1
ATOM 700 N N . GLY A 1 91 ? -7.681 -5.709 13.779 1.00 98.69 91 GLY A N 1
ATOM 701 C CA . GLY A 1 91 ? -7.855 -6.806 12.824 1.00 98.69 91 GLY A CA 1
ATOM 702 C C . GLY A 1 91 ? -8.156 -6.316 11.404 1.00 98.69 91 GLY A C 1
ATOM 703 O O . GLY A 1 91 ? -7.532 -6.776 10.447 1.00 98.69 91 GLY A O 1
ATOM 704 N N . LEU A 1 92 ? -9.056 -5.339 11.264 1.00 98.69 92 LEU A N 1
ATOM 705 C CA . LEU A 1 92 ? -9.397 -4.732 9.974 1.00 98.69 92 LEU A CA 1
ATOM 706 C C . LEU A 1 92 ? -8.196 -4.008 9.356 1.00 98.69 92 LEU A C 1
ATOM 708 O O . LEU A 1 92 ? -7.878 -4.233 8.191 1.00 98.69 92 LEU A O 1
ATOM 712 N N . ALA A 1 93 ? -7.478 -3.199 10.137 1.00 98.56 93 ALA A N 1
ATOM 713 C CA . ALA A 1 93 ? -6.342 -2.435 9.640 1.00 98.56 93 A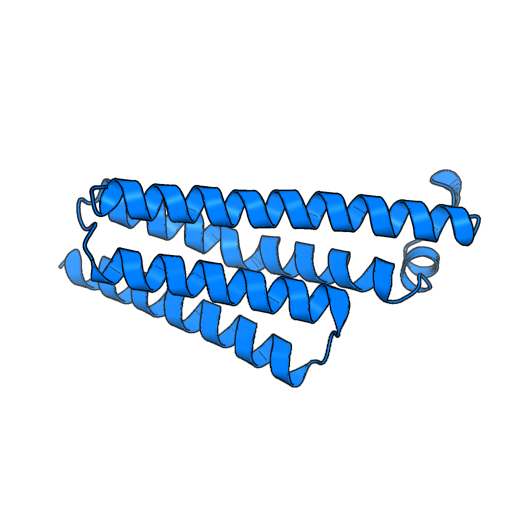LA A CA 1
ATOM 714 C C . ALA A 1 93 ? -5.217 -3.343 9.123 1.00 98.56 93 ALA A C 1
ATOM 716 O O . ALA A 1 93 ? -4.695 -3.128 8.031 1.00 98.56 93 ALA A O 1
ATOM 717 N N . TRP A 1 94 ? -4.882 -4.409 9.852 1.00 98.69 94 TRP A N 1
ATOM 718 C CA . TRP A 1 94 ? -3.876 -5.372 9.397 1.00 98.69 94 TRP A CA 1
ATOM 719 C C . TRP A 1 94 ? -4.350 -6.220 8.218 1.00 98.69 94 TRP A C 1
ATOM 721 O O . TRP A 1 94 ? -3.557 -6.494 7.318 1.00 98.69 94 TRP A O 1
ATOM 731 N N . THR A 1 95 ? -5.637 -6.569 8.160 1.00 98.81 95 THR A N 1
ATOM 732 C CA . THR A 1 95 ? -6.222 -7.218 6.975 1.00 98.81 95 THR A CA 1
ATOM 733 C C . THR A 1 95 ? -6.072 -6.326 5.744 1.00 98.81 95 THR A C 1
ATOM 735 O O . THR A 1 95 ? -5.637 -6.796 4.693 1.00 98.81 95 THR A O 1
ATOM 738 N N . TYR A 1 96 ? -6.350 -5.025 5.879 1.00 98.44 96 TYR A N 1
ATOM 739 C CA . TYR A 1 96 ? -6.113 -4.048 4.822 1.00 98.44 96 TYR A CA 1
ATOM 740 C C . TYR A 1 96 ? -4.643 -4.056 4.381 1.00 98.44 96 TYR A C 1
ATOM 742 O O . TYR A 1 96 ? -4.373 -4.228 3.193 1.00 98.44 96 TYR A O 1
ATOM 750 N N . VAL A 1 97 ? -3.689 -3.952 5.318 1.00 98.44 97 VAL A N 1
ATOM 751 C CA . VAL A 1 97 ? -2.246 -3.964 5.007 1.00 98.44 97 VAL A CA 1
ATOM 752 C C . VAL A 1 97 ? -1.844 -5.218 4.229 1.00 98.44 97 VAL A C 1
ATOM 754 O O . VAL A 1 97 ? -1.195 -5.117 3.188 1.00 98.44 97 VAL A O 1
ATOM 757 N N . LEU A 1 98 ? -2.256 -6.399 4.691 1.00 98.62 98 LEU A N 1
ATOM 758 C CA . LEU A 1 98 ? -1.920 -7.671 4.047 1.00 98.62 98 LEU A CA 1
ATOM 759 C C . LEU A 1 98 ? -2.499 -7.772 2.632 1.00 98.62 98 LEU A C 1
ATOM 761 O O . LEU A 1 98 ? -1.793 -8.188 1.712 1.00 98.62 98 LEU A O 1
ATOM 765 N N . LEU A 1 99 ? -3.744 -7.329 2.428 1.00 98.31 99 LEU A N 1
ATOM 766 C CA . LEU A 1 99 ? -4.349 -7.268 1.096 1.00 98.31 99 LEU A CA 1
ATOM 767 C C . LEU A 1 99 ? -3.575 -6.324 0.168 1.00 98.31 99 LEU A C 1
ATOM 769 O O . LEU A 1 99 ? -3.368 -6.653 -1.000 1.00 98.31 99 LEU A O 1
ATOM 773 N N . ARG A 1 100 ? -3.092 -5.181 0.676 1.00 97.75 100 ARG A N 1
ATOM 774 C CA . ARG A 1 100 ? -2.267 -4.246 -0.104 1.00 97.75 100 ARG A CA 1
ATOM 775 C C . ARG A 1 100 ? -0.914 -4.841 -0.471 1.00 97.75 100 ARG A C 1
ATOM 777 O O . ARG A 1 100 ? -0.503 -4.690 -1.617 1.00 97.75 100 ARG A O 1
ATOM 784 N N . ILE A 1 101 ? -0.258 -5.551 0.447 1.00 98.44 101 ILE A N 1
ATOM 785 C CA . ILE A 1 101 ? 0.995 -6.266 0.159 1.00 98.44 101 ILE A CA 1
ATOM 786 C C . ILE A 1 101 ? 0.758 -7.311 -0.938 1.00 98.44 101 ILE A C 1
ATOM 788 O O . ILE A 1 101 ? 1.468 -7.314 -1.944 1.00 98.44 101 ILE A O 1
ATOM 792 N N . ALA A 1 102 ? -0.271 -8.150 -0.788 1.00 98.44 102 ALA A N 1
ATOM 793 C CA . ALA A 1 102 ? -0.615 -9.173 -1.773 1.00 98.44 102 ALA A CA 1
ATOM 794 C C . ALA A 1 102 ? -0.934 -8.560 -3.146 1.00 98.44 102 ALA A C 1
ATOM 796 O O . ALA A 1 102 ? -0.406 -9.012 -4.161 1.00 98.44 102 ALA A O 1
ATOM 797 N N . HIS A 1 103 ? -1.735 -7.491 -3.182 1.00 97.56 103 HIS A N 1
ATOM 798 C CA . HIS A 1 103 ? -2.043 -6.751 -4.404 1.00 97.56 103 HIS A CA 1
ATOM 799 C C . HIS A 1 103 ? -0.779 -6.196 -5.071 1.00 97.56 103 HIS A C 1
ATOM 801 O O . HIS A 1 103 ? -0.612 -6.335 -6.281 1.00 97.56 103 HIS A O 1
ATOM 807 N N . SER A 1 104 ? 0.122 -5.591 -4.291 1.00 98.06 104 SER A N 1
ATOM 808 C CA . SER A 1 104 ? 1.370 -5.016 -4.791 1.00 98.06 104 SER A CA 1
ATOM 809 C C . SER A 1 104 ? 2.313 -6.051 -5.378 1.00 98.06 104 SER A C 1
ATOM 811 O O . SER A 1 104 ? 2.780 -5.864 -6.501 1.00 98.06 104 SER A O 1
ATOM 813 N N . LEU A 1 105 ? 2.524 -7.169 -4.685 1.00 98.25 105 LEU A N 1
ATOM 814 C CA . LEU A 1 105 ? 3.328 -8.271 -5.209 1.00 98.25 105 LEU A CA 1
ATOM 815 C C . LEU A 1 105 ? 2.692 -8.869 -6.465 1.00 98.25 105 LEU A C 1
ATOM 817 O O . LEU A 1 105 ? 3.374 -9.049 -7.473 1.00 98.25 105 LEU A O 1
ATOM 821 N N . TRP A 1 106 ? 1.379 -9.113 -6.442 1.00 98.44 106 TRP A N 1
ATOM 822 C CA . TRP A 1 106 ? 0.672 -9.678 -7.585 1.00 98.44 106 TRP A CA 1
ATOM 823 C C . TRP A 1 106 ? 0.756 -8.770 -8.809 1.00 98.44 106 TRP A C 1
ATOM 825 O O . TRP A 1 106 ? 1.097 -9.234 -9.893 1.00 98.44 106 TRP A O 1
ATOM 835 N N . GLN A 1 107 ? 0.482 -7.474 -8.651 1.00 97.62 107 GLN A N 1
ATOM 836 C CA . GLN A 1 107 ? 0.525 -6.512 -9.748 1.00 97.62 107 GLN A CA 1
ATOM 837 C C . GLN A 1 107 ? 1.948 -6.313 -10.276 1.00 97.62 107 GLN A C 1
ATOM 839 O O . GLN A 1 107 ? 2.121 -6.250 -11.489 1.00 97.62 107 GLN A O 1
ATOM 844 N N . ALA A 1 108 ? 2.955 -6.239 -9.400 1.00 97.69 108 ALA A N 1
ATOM 845 C CA . ALA A 1 108 ? 4.344 -6.040 -9.803 1.00 97.69 108 ALA A CA 1
ATOM 846 C C . ALA A 1 108 ? 4.919 -7.255 -10.554 1.00 97.69 108 ALA A C 1
ATOM 848 O O . ALA A 1 108 ? 5.624 -7.072 -11.547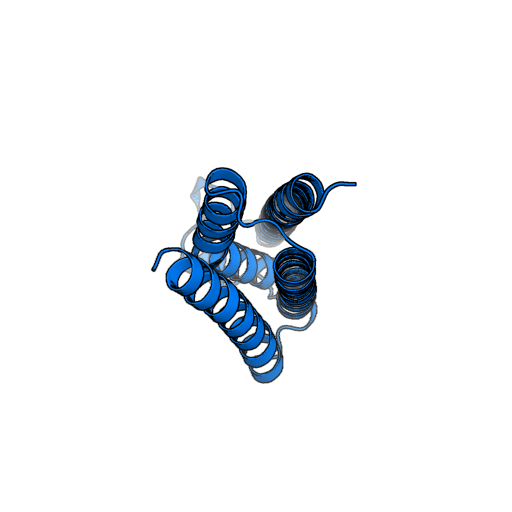 1.00 97.69 108 ALA A O 1
ATOM 849 N N . LEU A 1 109 ? 4.596 -8.4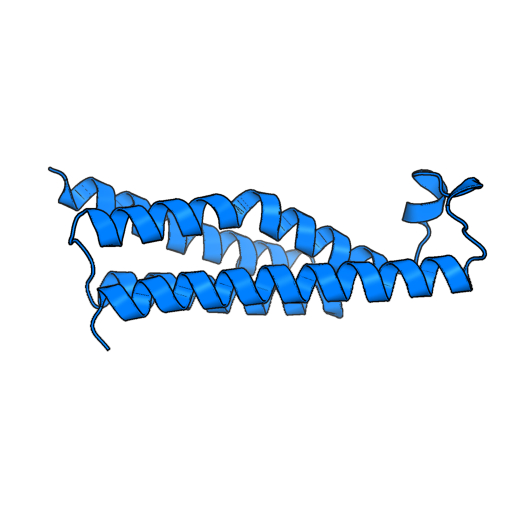76 -10.111 1.00 97.31 109 LEU A N 1
ATOM 850 C CA . LEU A 1 109 ? 5.210 -9.713 -10.607 1.00 97.31 109 LEU A CA 1
ATOM 851 C C . LEU A 1 109 ? 4.408 -10.409 -11.714 1.00 97.31 109 LEU A C 1
ATOM 853 O O . LEU A 1 109 ? 4.987 -10.828 -12.711 1.00 97.31 109 LEU A O 1
ATOM 857 N N . ILE A 1 110 ? 3.091 -10.551 -11.543 1.00 96.62 110 ILE A N 1
ATOM 858 C CA . ILE A 1 110 ? 2.245 -11.439 -12.368 1.00 96.62 110 ILE A CA 1
ATOM 859 C C . ILE A 1 110 ? 1.257 -10.629 -13.217 1.00 96.62 110 ILE A C 1
ATOM 861 O O . ILE A 1 110 ? 1.070 -10.880 -14.403 1.00 96.62 110 ILE A O 1
ATOM 865 N N . ASN A 1 111 ? 0.632 -9.625 -12.608 1.00 95.19 111 ASN A N 1
ATOM 866 C CA . ASN A 1 111 ? -0.248 -8.639 -13.224 1.00 95.19 111 ASN A CA 1
ATOM 867 C C . ASN A 1 111 ? -1.515 -9.176 -13.928 1.00 95.19 111 ASN A C 1
ATOM 869 O O . ASN A 1 111 ? -2.058 -8.517 -14.818 1.00 95.19 111 ASN A O 1
ATOM 873 N N . ILE A 1 112 ? -2.051 -10.326 -13.499 1.00 96.94 112 ILE A N 1
ATOM 874 C CA . ILE A 1 112 ? -3.371 -10.795 -13.958 1.00 96.94 112 ILE A CA 1
ATOM 875 C C . ILE A 1 112 ? -4.464 -9.874 -13.401 1.00 96.94 112 ILE A C 1
ATOM 877 O O . ILE A 1 112 ? -4.617 -9.742 -12.182 1.00 96.94 112 ILE A O 1
ATOM 881 N N . ILE A 1 113 ? -5.231 -9.255 -14.308 1.00 95.12 113 ILE A N 1
ATOM 882 C CA . ILE A 1 113 ? -6.194 -8.185 -14.000 1.00 95.12 113 ILE A CA 1
ATOM 883 C C . ILE A 1 113 ? -7.271 -8.650 -13.017 1.00 95.12 113 ILE A C 1
ATOM 885 O O . ILE A 1 113 ? -7.515 -7.973 -12.024 1.00 95.12 113 ILE A O 1
ATOM 889 N N . ALA A 1 114 ? -7.888 -9.807 -13.265 1.00 97.56 114 ALA A N 1
ATOM 890 C CA . ALA A 1 114 ? -8.998 -10.296 -12.447 1.00 97.56 114 ALA A CA 1
ATOM 891 C C . ALA A 1 114 ? -8.611 -10.415 -10.962 1.00 97.56 114 ALA A C 1
ATOM 893 O O . ALA A 1 114 ? -9.311 -9.909 -10.090 1.00 97.56 114 ALA A O 1
ATOM 894 N N . VAL A 1 115 ? -7.443 -10.997 -10.677 1.00 97.50 115 VAL A N 1
ATOM 895 C CA . VAL A 1 115 ? -6.965 -11.192 -9.301 1.00 97.50 115 VAL A CA 1
ATOM 896 C C . VAL A 1 115 ? -6.616 -9.862 -8.636 1.00 97.50 115 VAL A C 1
ATOM 898 O O . VAL A 1 115 ? -7.013 -9.630 -7.496 1.00 97.50 115 VAL A O 1
ATOM 901 N N . ARG A 1 116 ? -5.923 -8.950 -9.339 1.00 94.94 116 ARG A N 1
ATOM 902 C CA . ARG A 1 116 ? -5.578 -7.649 -8.743 1.00 94.94 116 ARG A CA 1
ATOM 903 C C . ARG A 1 116 ? -6.828 -6.804 -8.465 1.00 94.94 116 ARG A C 1
ATOM 905 O O . ARG A 1 116 ? -6.890 -6.150 -7.434 1.00 94.94 116 ARG A O 1
ATOM 912 N N . VAL A 1 117 ? -7.851 -6.876 -9.321 1.00 95.44 117 VAL A N 1
ATOM 913 C CA . VAL A 1 117 ? -9.131 -6.184 -9.094 1.00 95.44 117 VAL A CA 1
ATOM 914 C C . VAL A 1 117 ? -9.817 -6.707 -7.833 1.00 95.44 117 VAL A C 1
ATOM 916 O O . VAL A 1 117 ? -10.255 -5.903 -7.014 1.00 95.44 117 VAL A O 1
ATOM 919 N N . VAL A 1 118 ? -9.850 -8.027 -7.626 1.00 97.94 118 VAL A N 1
ATOM 920 C CA . VAL A 1 118 ? -10.425 -8.620 -6.407 1.00 97.94 118 VAL A CA 1
ATOM 921 C C . VAL A 1 118 ? -9.643 -8.201 -5.161 1.00 97.94 118 VAL A C 1
ATOM 923 O O . VAL A 1 118 ? -10.249 -7.764 -4.188 1.00 97.94 118 VAL A O 1
ATOM 926 N N . LEU A 1 119 ? -8.307 -8.269 -5.187 1.00 97.50 119 LEU A N 1
ATOM 927 C CA . LEU A 1 119 ? -7.471 -7.863 -4.050 1.00 97.50 119 LEU A CA 1
ATOM 928 C C . LEU A 1 119 ? -7.648 -6.374 -3.711 1.00 97.50 119 LEU A C 1
ATOM 930 O O . LEU A 1 119 ? -7.820 -6.021 -2.545 1.00 97.50 119 LEU A O 1
ATOM 934 N N . PHE A 1 120 ? -7.649 -5.506 -4.728 1.00 95.31 120 PHE A N 1
ATOM 935 C CA . PHE A 1 120 ? -7.852 -4.067 -4.563 1.00 95.31 120 PHE A CA 1
ATOM 936 C C . PHE A 1 120 ? -9.252 -3.748 -4.029 1.00 95.31 120 PHE A C 1
ATOM 938 O O . PHE A 1 120 ? -9.386 -2.978 -3.078 1.00 95.31 120 PHE A O 1
ATOM 945 N N . GLY A 1 121 ? -10.288 -4.370 -4.598 1.00 96.25 121 GLY A N 1
ATOM 946 C CA . GLY A 1 121 ? -11.673 -4.217 -4.157 1.00 96.25 121 GLY A CA 1
ATOM 947 C C . GLY A 1 121 ? -11.884 -4.700 -2.722 1.00 96.25 121 GLY A C 1
ATOM 948 O O . GLY A 1 121 ? -12.498 -4.000 -1.923 1.00 96.25 121 GLY A O 1
ATOM 949 N N . ALA A 1 122 ? -11.298 -5.841 -2.352 1.00 98.06 122 ALA A N 1
ATOM 950 C CA . ALA A 1 122 ? -11.341 -6.346 -0.983 1.00 98.06 122 ALA A CA 1
ATOM 951 C C . ALA A 1 122 ? -10.688 -5.370 0.010 1.00 98.06 122 ALA A C 1
ATOM 953 O O . ALA A 1 122 ? -11.252 -5.122 1.074 1.00 98.06 122 ALA A O 1
ATOM 954 N N . SER A 1 123 ? -9.546 -4.756 -0.339 1.00 96.81 123 SER A N 1
ATOM 955 C CA . SER A 1 123 ? -8.943 -3.705 0.498 1.00 96.81 123 SER A CA 1
ATOM 956 C C . SER A 1 123 ? -9.900 -2.529 0.708 1.00 96.81 123 SER A C 1
ATOM 958 O O . SER A 1 123 ? -10.048 -2.053 1.831 1.00 96.81 123 SER A O 1
ATOM 960 N N . TRP A 1 124 ? -10.581 -2.072 -0.346 1.00 96.56 124 TRP A N 1
ATOM 961 C CA . TRP A 1 124 ? -11.560 -0.989 -0.237 1.00 96.56 124 TRP A CA 1
ATOM 962 C C . TRP A 1 124 ? -12.746 -1.341 0.654 1.00 96.56 124 TRP A C 1
ATOM 964 O O . TRP A 1 124 ? -13.161 -0.507 1.453 1.00 96.56 124 TRP A O 1
ATOM 974 N N . LEU A 1 125 ? -13.257 -2.571 0.569 1.00 98.06 125 LEU A N 1
ATOM 975 C CA . LEU A 1 125 ? -14.334 -3.033 1.444 1.00 98.06 125 LEU A CA 1
ATOM 976 C C . LEU A 1 125 ? -13.912 -2.992 2.916 1.00 98.06 125 LEU A C 1
ATOM 978 O O . LEU A 1 125 ? -14.646 -2.460 3.744 1.00 98.06 125 LEU A O 1
ATOM 982 N N . VAL A 1 126 ? -12.710 -3.479 3.241 1.00 98.38 126 VAL A N 1
ATOM 983 C CA . VAL A 1 126 ? -12.183 -3.425 4.615 1.00 98.38 126 VAL A CA 1
ATOM 984 C C . VAL A 1 126 ? -12.065 -1.981 5.111 1.00 98.38 126 VAL A C 1
ATOM 986 O O . VAL A 1 126 ? -12.504 -1.676 6.221 1.00 98.38 126 VAL A O 1
ATOM 989 N N . LEU A 1 127 ? -11.533 -1.076 4.284 1.00 97.81 127 LEU A N 1
ATOM 990 C CA . LEU A 1 127 ? -11.441 0.345 4.625 1.00 97.81 127 LEU A CA 1
ATOM 991 C C . LEU A 1 127 ? -12.830 0.980 4.812 1.00 97.81 127 LEU A C 1
ATOM 993 O O . LEU A 1 127 ? -13.039 1.724 5.767 1.00 97.81 127 LEU A O 1
ATOM 997 N N . GLY A 1 128 ? -13.796 0.640 3.956 1.00 98.00 128 GLY A N 1
ATOM 998 C CA . GLY A 1 128 ? -15.184 1.083 4.076 1.00 98.00 128 GLY A CA 1
ATOM 999 C C . GLY A 1 128 ? -15.830 0.640 5.390 1.00 98.00 128 GLY A C 1
ATOM 1000 O O . GLY A 1 128 ? -16.488 1.443 6.046 1.00 98.00 128 GLY A O 1
ATOM 1001 N N . VAL A 1 129 ? -15.575 -0.597 5.831 1.00 98.62 129 VAL A N 1
ATOM 1002 C CA . VAL A 1 129 ? -16.033 -1.095 7.140 1.00 98.62 129 VAL A CA 1
ATOM 1003 C C . VAL A 1 129 ? -15.399 -0.304 8.286 1.00 98.62 129 VAL A C 1
ATOM 1005 O O . VAL A 1 129 ? -16.104 0.061 9.225 1.00 98.62 129 VAL A O 1
ATOM 1008 N N . MET A 1 130 ? -14.098 0.004 8.218 1.00 98.50 130 MET A N 1
ATOM 1009 C CA . MET A 1 130 ? -13.440 0.839 9.234 1.00 98.50 130 MET A CA 1
ATOM 1010 C C . MET A 1 130 ? -14.083 2.229 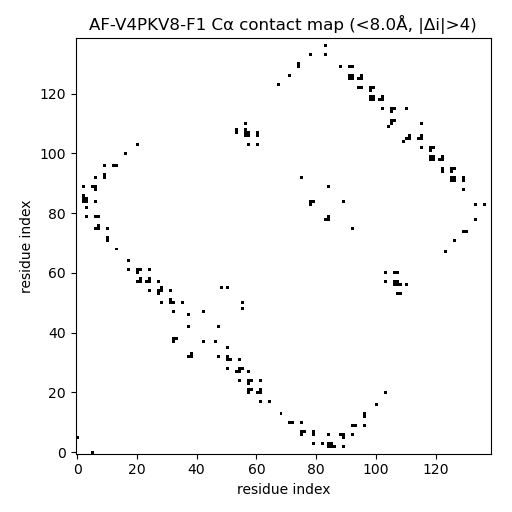9.324 1.00 98.50 130 MET A C 1
ATOM 1012 O O . MET A 1 130 ? -14.383 2.690 10.425 1.00 98.50 130 MET A O 1
ATOM 1016 N N . ILE A 1 131 ? -14.337 2.869 8.178 1.00 98.31 131 ILE A N 1
ATOM 1017 C CA . ILE A 1 131 ? -14.980 4.188 8.101 1.00 98.31 131 ILE A CA 1
ATOM 1018 C C . ILE A 1 131 ? -16.390 4.135 8.691 1.00 98.31 131 ILE A C 1
ATOM 1020 O O . ILE A 1 131 ? -16.694 4.886 9.615 1.00 98.31 131 ILE A O 1
ATOM 1024 N N . ALA A 1 132 ? -17.234 3.228 8.192 1.00 98.44 132 ALA A N 1
ATOM 1025 C CA . ALA A 1 132 ? -18.627 3.114 8.615 1.00 98.44 132 ALA A CA 1
ATOM 1026 C C . ALA A 1 132 ? -18.738 2.835 10.117 1.00 98.44 132 ALA A C 1
ATOM 1028 O O . ALA A 1 132 ? -19.551 3.441 10.811 1.00 98.44 132 ALA A O 1
ATOM 1029 N N . ARG A 1 133 ? -17.873 1.961 10.639 1.00 98.19 133 ARG A N 1
ATOM 1030 C CA . ARG A 1 133 ? -17.838 1.647 12.063 1.00 98.19 133 ARG A CA 1
ATOM 1031 C C . ARG A 1 133 ? -17.392 2.833 12.911 1.00 98.19 133 ARG A C 1
ATOM 1033 O O . ARG A 1 133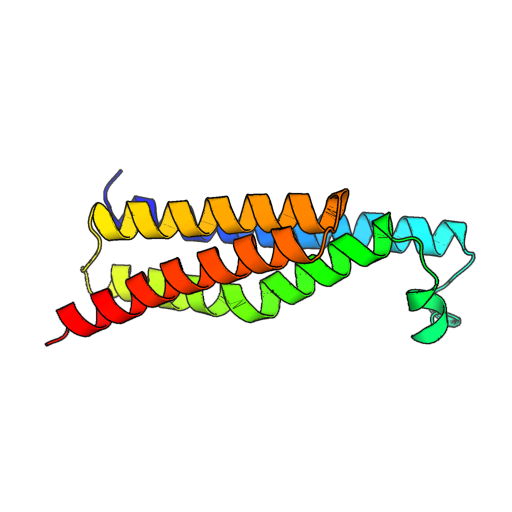 ? -18.007 3.095 13.937 1.00 98.19 133 ARG A O 1
ATOM 1040 N N . SER A 1 134 ? -16.326 3.527 12.516 1.00 98.06 134 SER A N 1
ATOM 1041 C CA . SER A 1 134 ? -15.838 4.696 13.259 1.00 98.06 134 SER A CA 1
ATOM 1042 C C . SER A 1 134 ? -16.888 5.808 13.292 1.00 98.06 134 SER A C 1
ATOM 1044 O O . SER A 1 134 ? -17.130 6.381 14.352 1.00 98.06 134 SER A O 1
ATOM 1046 N N . ALA A 1 135 ? -17.572 6.035 12.165 1.00 97.81 135 ALA A N 1
ATOM 1047 C CA . ALA A 1 135 ? -18.682 6.976 12.066 1.00 97.81 135 ALA A CA 1
ATOM 1048 C C . ALA A 1 135 ? -19.874 6.576 12.950 1.00 97.81 135 ALA A C 1
ATOM 1050 O O . ALA A 1 135 ? -20.441 7.429 13.621 1.00 97.81 135 ALA A O 1
ATOM 1051 N N . TRP A 1 136 ? -20.228 5.288 13.001 1.00 97.62 136 TRP A N 1
ATOM 1052 C CA . TRP A 1 136 ? -21.297 4.794 13.875 1.00 97.62 136 TRP A CA 1
ATOM 1053 C C . TRP A 1 136 ? -21.009 5.039 15.361 1.00 97.62 136 TRP A C 1
ATOM 1055 O O . TRP A 1 136 ? -21.910 5.389 16.108 1.00 97.62 136 TRP A O 1
ATOM 1065 N N . LEU A 1 137 ? -19.751 4.899 15.788 1.00 96.81 137 LEU A N 1
ATOM 1066 C CA . LEU A 1 137 ? -19.330 5.127 17.176 1.00 96.81 137 LEU A CA 1
ATOM 1067 C C . LEU A 1 137 ? -19.283 6.615 17.586 1.00 96.81 137 LEU A C 1
ATOM 1069 O O . LEU A 1 137 ? -18.919 6.905 18.723 1.00 96.81 137 LEU A O 1
ATOM 1073 N N . LEU A 1 138 ? -19.570 7.552 16.674 1.00 93.06 138 LEU A N 1
ATOM 1074 C CA . LEU A 1 138 ? -19.667 8.988 16.975 1.00 93.06 138 LEU A CA 1
ATOM 1075 C C . LEU A 1 138 ? -21.078 9.438 17.377 1.00 93.06 138 LEU A C 1
ATOM 1077 O O . LEU A 1 138 ? -21.230 10.568 17.838 1.00 93.06 138 LEU A O 1
ATOM 1081 N N . ILE A 1 139 ? -22.084 8.594 17.148 1.00 89.75 139 ILE A N 1
ATOM 1082 C CA . ILE A 1 139 ? -23.495 8.845 17.468 1.00 89.75 139 ILE A CA 1
ATOM 1083 C C . ILE A 1 139 ? -23.789 8.260 18.849 1.00 89.75 139 ILE A C 1
ATOM 1085 O O . ILE A 1 139 ? -24.457 8.961 19.639 1.00 89.75 139 ILE A O 1
#

Secondary structure (DSSP, 8-state):
--HHHHHHHHHHHHHHHHHHHHHHHHHHHHHHHHHTT--TTT--HHHHHTS-HHHHHHHHHHHHHHHSHHHHHHHHHHHHHTT---HHHHHHHHHHHHHHHHHHHHHHHT--HHHHHHHHHHHHHHHHHHHHHHHHTT-

Nearest PDB structures (foldseek):
  4bpm-assembly1_A  TM=7.569E-01  e=5.811E-02  Homo sapiens
  5bqg-assembly1_A  TM=7.232E-01  e=4.955E-02  Homo sapiens

Radius of gyration: 17.78 Å; Cα contacts (8 Å, |Δi|>4): 118; chains: 1; bounding box: 43×26×49 Å

Solvent-accessible surface area (backbone atoms only — not comparable to full-atom values): 7374 Å² total; per-residue (Å²): 132,54,41,45,58,48,42,53,49,40,46,52,52,47,50,48,50,52,54,51,35,50,51,50,20,50,58,34,36,53,53,47,30,59,75,68,73,48,46,85,92,70,61,40,77,72,61,64,68,68,49,58,60,74,32,47,25,27,44,57,39,42,54,58,47,67,73,53,49,62,55,55,49,53,52,52,49,49,37,44,74,70,68,65,48,33,72,65,59,32,54,42,48,46,51,31,44,53,32,50,52,52,28,44,52,41,33,34,74,72,49,56,61,73,63,38,51,52,33,51,50,51,28,50,52,41,51,49,50,52,51,55,50,54,58,58,75,72,113

Mean predicted aligned error: 2.92 Å